Protein AF-A0A6P7GG81-F1 (afdb_monomer_lite)

Structure (mmCIF, N/CA/C/O backbone):
data_AF-A0A6P7GG81-F1
#
_entry.id   AF-A0A6P7GG81-F1
#
loop_
_atom_site.group_PDB
_atom_site.id
_atom_site.type_symbol
_atom_site.label_atom_id
_atom_site.label_alt_id
_atom_site.label_comp_id
_atom_site.label_asym_id
_atom_site.label_entity_id
_atom_site.label_seq_id
_atom_site.pdbx_PDB_ins_code
_atom_site.Cartn_x
_atom_site.Cartn_y
_atom_site.Cartn_z
_atom_site.occupancy
_atom_site.B_iso_or_equiv
_atom_site.auth_seq_id
_atom_site.auth_comp_id
_atom_site.auth_asym_id
_atom_site.auth_atom_id
_atom_site.pdbx_PDB_model_num
ATOM 1 N N . MET A 1 1 ? 1.732 10.596 31.102 1.00 59.16 1 MET A N 1
ATOM 2 C CA . MET A 1 1 ? 1.914 10.154 29.697 1.00 59.16 1 MET A CA 1
ATOM 3 C C . MET A 1 1 ? 1.870 8.631 29.516 1.00 59.16 1 MET A C 1
ATOM 5 O O . MET A 1 1 ? 1.080 8.164 28.706 1.00 59.16 1 MET A O 1
ATOM 9 N N . ILE A 1 2 ? 2.612 7.838 30.301 1.00 70.25 2 ILE A N 1
ATOM 10 C CA . ILE A 1 2 ? 2.701 6.364 30.144 1.00 70.25 2 ILE A CA 1
ATOM 11 C C . ILE A 1 2 ? 1.349 5.630 30.295 1.00 70.25 2 ILE A C 1
ATOM 13 O O . ILE A 1 2 ? 1.070 4.693 29.551 1.00 70.25 2 ILE A O 1
ATOM 17 N N . LYS A 1 3 ? 0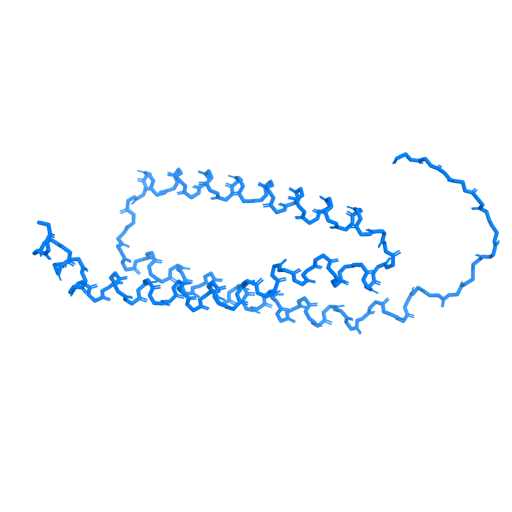.461 6.073 31.200 1.00 71.38 3 LYS A N 1
ATOM 18 C CA . LYS A 1 3 ? -0.885 5.476 31.364 1.00 71.38 3 LYS A CA 1
ATOM 19 C C . LYS A 1 3 ? -1.770 5.646 30.122 1.00 71.38 3 LYS A C 1
ATOM 21 O O . LYS A 1 3 ? -2.505 4.728 29.768 1.00 71.38 3 LYS A O 1
ATOM 26 N N . THR A 1 4 ? -1.671 6.788 29.442 1.00 76.69 4 THR A N 1
ATOM 27 C CA . THR A 1 4 ? -2.399 7.062 28.195 1.00 76.69 4 THR A CA 1
ATOM 28 C C . THR A 1 4 ? -1.869 6.186 27.065 1.00 76.69 4 THR A C 1
ATOM 30 O O . THR A 1 4 ? -2.655 5.550 26.372 1.00 76.69 4 THR A O 1
ATOM 33 N N . PHE A 1 5 ? -0.544 6.054 26.954 1.00 75.50 5 PHE A N 1
ATOM 34 C CA . PHE A 1 5 ? 0.094 5.180 25.967 1.00 75.50 5 PHE A CA 1
ATOM 35 C C . PHE A 1 5 ? -0.293 3.708 26.169 1.00 75.50 5 PHE A C 1
ATOM 37 O O . PHE A 1 5 ? -0.697 3.029 25.229 1.00 75.50 5 PHE A O 1
ATOM 44 N N . LYS A 1 6 ? -0.297 3.235 27.423 1.00 71.56 6 LYS A N 1
ATOM 45 C CA . LYS A 1 6 ? -0.753 1.882 27.778 1.00 71.56 6 LYS A CA 1
ATOM 46 C C . LYS A 1 6 ? -2.224 1.648 27.410 1.00 71.56 6 LYS A C 1
ATOM 48 O O . LYS A 1 6 ? -2.572 0.566 26.950 1.00 71.56 6 LYS A O 1
ATOM 53 N N . ARG A 1 7 ? -3.083 2.663 27.562 1.00 73.50 7 ARG A N 1
ATOM 54 C CA . ARG A 1 7 ? -4.508 2.592 27.191 1.00 73.50 7 ARG A CA 1
ATOM 55 C C . ARG A 1 7 ? -4.719 2.544 25.673 1.00 73.50 7 ARG A C 1
ATOM 57 O O . ARG A 1 7 ? -5.608 1.836 25.215 1.00 73.50 7 ARG A O 1
ATOM 64 N N . VAL A 1 8 ? -3.887 3.253 24.909 1.00 76.62 8 VAL A N 1
ATOM 65 C CA . VAL A 1 8 ? -3.877 3.226 23.437 1.00 76.62 8 VAL A CA 1
ATOM 66 C C . VAL A 1 8 ? -3.370 1.876 22.919 1.00 76.62 8 VAL A C 1
ATOM 68 O O . VAL A 1 8 ? -4.016 1.282 22.060 1.00 76.62 8 VAL A O 1
ATOM 71 N N . MET A 1 9 ? -2.289 1.339 23.496 1.00 68.38 9 MET A N 1
ATOM 72 C CA . MET A 1 9 ? -1.759 0.019 23.123 1.00 68.38 9 MET A CA 1
ATOM 73 C C . MET A 1 9 ? -2.691 -1.142 23.500 1.00 68.38 9 MET A C 1
ATOM 75 O O . MET A 1 9 ? -2.741 -2.136 22.787 1.00 68.38 9 MET A O 1
ATOM 79 N N . HIS A 1 10 ? -3.479 -1.026 24.575 1.00 72.25 10 HIS A N 1
ATOM 80 C CA . HIS A 1 10 ? -4.451 -2.063 24.951 1.00 72.25 10 HIS A CA 1
ATOM 81 C C . HIS A 1 10 ? -5.683 -2.107 24.023 1.00 72.25 10 HIS A C 1
ATOM 83 O O . HIS A 1 10 ? -6.502 -3.027 24.097 1.00 72.25 10 HIS A O 1
ATOM 89 N N . ASN A 1 11 ? -5.841 -1.128 23.125 1.00 80.81 11 ASN A N 1
ATOM 90 C CA . ASN A 1 11 ? -6.892 -1.167 22.121 1.00 80.81 11 ASN A CA 1
ATOM 91 C C . ASN A 1 11 ? -6.513 -2.154 21.006 1.00 80.81 11 ASN A C 1
ATOM 93 O O . ASN A 1 11 ? -5.833 -1.796 20.043 1.00 80.81 11 ASN A O 1
ATOM 97 N N . ARG A 1 12 ? -6.994 -3.399 21.126 1.00 71.06 12 ARG A N 1
ATOM 98 C CA . ARG A 1 12 ? -6.712 -4.481 20.167 1.00 71.06 12 ARG A CA 1
ATOM 99 C C . ARG A 1 12 ? -6.978 -4.091 18.710 1.00 71.06 12 ARG A C 1
ATOM 101 O O . ARG A 1 12 ? -6.209 -4.479 17.843 1.00 71.06 12 ARG A O 1
ATOM 108 N N . THR A 1 13 ? -8.006 -3.288 18.433 1.00 76.19 13 THR A N 1
ATOM 109 C CA . THR A 1 13 ? -8.327 -2.851 17.060 1.00 76.19 13 THR A CA 1
ATOM 110 C C . THR A 1 13 ? -7.238 -1.951 16.480 1.00 76.19 13 THR A C 1
ATOM 112 O O . THR A 1 13 ? -6.847 -2.109 15.327 1.00 76.19 13 THR A O 1
ATOM 115 N N . LEU A 1 14 ? -6.722 -1.020 17.288 1.00 76.06 14 LEU A N 1
ATOM 116 C CA . LEU A 1 14 ? -5.671 -0.101 16.863 1.00 76.06 14 LEU A CA 1
ATOM 117 C C . LEU A 1 14 ? -4.352 -0.848 16.649 1.00 76.06 14 LEU A C 1
ATOM 119 O O . LEU A 1 14 ? -3.672 -0.627 15.651 1.00 76.06 14 LEU A O 1
ATOM 123 N N . MET A 1 15 ? -4.019 -1.753 17.570 1.00 81.62 15 MET A N 1
ATOM 124 C CA . MET A 1 15 ? -2.768 -2.503 17.532 1.00 81.62 15 MET A CA 1
ATOM 125 C C . MET A 1 15 ? -2.721 -3.467 16.337 1.00 81.62 15 MET A C 1
ATOM 127 O O . MET A 1 15 ? -1.723 -3.495 15.624 1.00 81.62 15 MET A O 1
ATOM 131 N N . MET A 1 16 ? -3.822 -4.174 16.052 1.00 79.31 16 MET A N 1
ATOM 132 C CA . MET A 1 16 ? -3.930 -5.051 14.877 1.00 79.31 16 MET A CA 1
ATOM 133 C C . MET A 1 16 ? -3.875 -4.266 13.562 1.00 79.31 16 MET A C 1
ATOM 135 O O . MET A 1 16 ? -3.213 -4.695 12.622 1.00 79.31 16 MET A O 1
ATOM 139 N N . ASN A 1 17 ? -4.510 -3.092 13.500 1.00 81.50 17 ASN A N 1
ATOM 140 C CA . ASN A 1 17 ? -4.430 -2.231 12.319 1.00 81.50 17 ASN A CA 1
ATOM 141 C C . ASN A 1 17 ? -3.009 -1.687 12.095 1.00 81.50 17 ASN A C 1
ATOM 143 O O . ASN A 1 17 ? -2.550 -1.621 10.961 1.00 81.50 17 ASN A O 1
ATOM 147 N N . ASN A 1 18 ? -2.303 -1.311 13.165 1.00 82.12 18 ASN A N 1
ATOM 148 C CA . ASN A 1 18 ? -0.926 -0.831 13.063 1.00 82.12 18 ASN A CA 1
ATOM 149 C C . ASN A 1 18 ? 0.024 -1.953 12.619 1.00 82.12 18 ASN A C 1
ATOM 151 O O . ASN A 1 18 ? 0.825 -1.750 11.716 1.00 82.12 18 ASN A O 1
ATOM 155 N N . PHE A 1 19 ? -0.140 -3.156 13.173 1.00 82.94 19 PHE A N 1
ATOM 156 C CA . PHE A 1 19 ? 0.615 -4.333 12.750 1.00 82.94 19 PHE A CA 1
ATOM 157 C C . PHE A 1 19 ? 0.373 -4.647 11.267 1.00 82.94 19 PHE A C 1
ATOM 159 O O . PHE A 1 19 ? 1.328 -4.770 10.509 1.00 82.94 19 PHE A O 1
ATOM 166 N N . ALA A 1 20 ? -0.885 -4.664 10.813 1.00 81.56 20 ALA A N 1
ATOM 167 C CA . ALA A 1 20 ? -1.212 -4.851 9.398 1.00 81.56 20 ALA A CA 1
ATOM 168 C C . ALA A 1 20 ? -0.573 -3.778 8.496 1.00 81.56 20 ALA A C 1
ATOM 170 O O . ALA A 1 20 ? -0.024 -4.108 7.447 1.00 81.56 20 ALA A O 1
ATOM 171 N N . ALA A 1 21 ? -0.583 -2.510 8.921 1.00 81.38 21 ALA A N 1
ATOM 172 C CA . ALA A 1 21 ? 0.064 -1.427 8.184 1.00 81.38 21 ALA A CA 1
ATOM 173 C C . ALA A 1 21 ? 1.586 -1.623 8.083 1.00 81.38 21 ALA A C 1
ATOM 175 O O . ALA A 1 21 ? 2.153 -1.429 7.013 1.00 81.38 21 ALA A O 1
ATOM 176 N N . VAL A 1 22 ? 2.248 -2.056 9.160 1.00 86.00 22 VAL A N 1
ATOM 177 C CA . VAL A 1 22 ? 3.694 -2.338 9.152 1.00 86.00 22 VAL A CA 1
ATOM 178 C C . VAL A 1 22 ? 4.032 -3.466 8.174 1.00 86.00 22 VAL A C 1
ATOM 180 O O . VAL A 1 22 ? 4.953 -3.317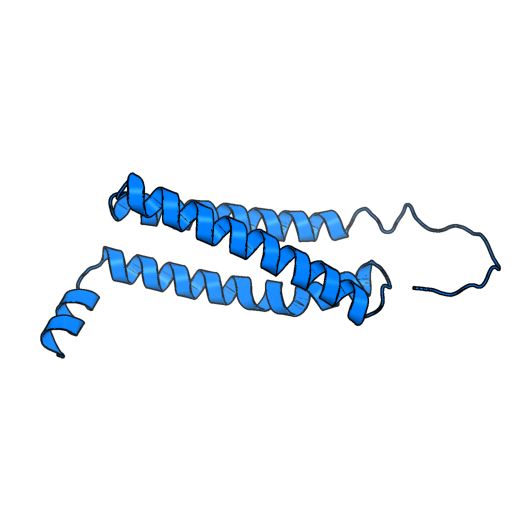 7.373 1.00 86.00 22 VAL A O 1
ATOM 183 N N . PHE A 1 23 ? 3.263 -4.559 8.179 1.00 83.62 23 PHE A N 1
ATOM 184 C CA . PHE A 1 23 ? 3.441 -5.652 7.214 1.00 83.62 23 PHE A CA 1
ATOM 185 C C . PHE A 1 23 ? 3.211 -5.196 5.771 1.00 83.62 23 PHE A C 1
ATOM 187 O O . PHE A 1 23 ? 3.963 -5.579 4.877 1.00 83.62 23 PHE A O 1
ATOM 194 N N . TYR A 1 24 ? 2.215 -4.338 5.545 1.00 82.38 24 TYR A N 1
ATOM 195 C CA . TYR A 1 24 ? 1.965 -3.755 4.232 1.00 82.38 24 TYR A CA 1
ATOM 196 C C . TYR A 1 24 ? 3.145 -2.896 3.753 1.00 82.38 24 TYR A C 1
ATOM 198 O O . TYR A 1 24 ? 3.600 -3.056 2.623 1.00 82.38 24 TYR A O 1
ATOM 206 N N . PHE A 1 25 ? 3.694 -2.034 4.614 1.00 83.50 25 PHE A N 1
ATOM 207 C CA . PHE A 1 25 ? 4.863 -1.216 4.279 1.00 83.50 25 PHE A CA 1
ATOM 208 C C . PHE A 1 25 ? 6.104 -2.058 3.979 1.00 83.50 25 PHE A C 1
ATOM 210 O O . PHE A 1 25 ? 6.816 -1.754 3.023 1.00 83.50 25 PHE A O 1
ATOM 217 N N . LEU A 1 26 ? 6.337 -3.126 4.748 1.00 85.38 26 LEU A N 1
ATOM 218 C CA . LEU A 1 26 ? 7.434 -4.067 4.506 1.00 85.38 26 LEU A CA 1
ATOM 219 C C . LEU A 1 26 ? 7.337 -4.727 3.124 1.00 85.38 26 LEU A C 1
ATOM 221 O O . LEU A 1 26 ? 8.354 -4.867 2.452 1.00 85.38 26 LEU A O 1
ATOM 225 N N . GLY A 1 27 ? 6.131 -5.096 2.680 1.00 81.12 27 GLY A N 1
ATOM 226 C CA . GLY A 1 27 ? 5.914 -5.668 1.347 1.00 81.12 27 GLY A CA 1
ATOM 227 C C . GLY A 1 27 ? 5.956 -4.636 0.215 1.00 81.12 27 GLY A C 1
ATOM 228 O O . GLY A 1 27 ? 6.444 -4.927 -0.874 1.00 81.12 27 GLY A O 1
ATOM 229 N N . TYR A 1 28 ? 5.475 -3.418 0.464 1.00 82.12 28 TYR A N 1
ATOM 230 C CA . TYR A 1 28 ? 5.362 -2.374 -0.556 1.00 82.12 28 TYR A CA 1
ATOM 231 C C . TYR A 1 28 ? 6.673 -1.611 -0.807 1.00 82.12 28 TYR A C 1
ATOM 233 O O . TYR A 1 28 ? 6.949 -1.234 -1.944 1.00 82.12 28 TYR A O 1
ATOM 241 N N . MET A 1 29 ? 7.510 -1.407 0.219 1.00 84.19 29 MET A N 1
ATOM 242 C CA . MET A 1 29 ? 8.811 -0.728 0.092 1.00 84.19 29 MET A CA 1
ATOM 243 C C . MET A 1 29 ? 9.695 -1.269 -1.041 1.00 84.19 29 MET A C 1
ATOM 245 O O . MET A 1 29 ? 10.117 -0.469 -1.878 1.00 84.19 29 MET A O 1
ATOM 249 N N . PRO A 1 30 ? 9.996 -2.583 -1.103 1.00 80.50 30 PRO A N 1
ATOM 250 C CA . PRO A 1 30 ? 10.866 -3.112 -2.146 1.00 80.50 30 PRO A CA 1
ATOM 251 C C . PRO A 1 30 ? 10.250 -2.920 -3.533 1.00 80.50 30 PRO A C 1
ATOM 253 O O . PRO A 1 30 ? 10.958 -2.511 -4.448 1.00 80.50 30 PRO A O 1
ATOM 256 N N . TYR A 1 31 ? 8.935 -3.111 -3.689 1.00 79.94 31 TYR A N 1
ATOM 257 C CA . TYR A 1 31 ? 8.255 -2.833 -4.956 1.00 79.94 31 TYR A CA 1
ATOM 258 C C . TYR A 1 31 ? 8.475 -1.383 -5.404 1.00 79.94 31 TYR A C 1
ATOM 260 O O . TYR A 1 31 ? 8.879 -1.141 -6.536 1.00 79.94 31 TYR A O 1
ATOM 268 N N . TRP A 1 32 ? 8.286 -0.420 -4.500 1.00 78.94 32 TRP A N 1
ATOM 269 C CA . TRP A 1 32 ? 8.414 1.001 -4.819 1.00 78.94 32 TRP A CA 1
ATOM 270 C C . TRP A 1 32 ? 9.848 1.410 -5.191 1.00 78.94 32 TRP A C 1
ATOM 272 O O . TRP A 1 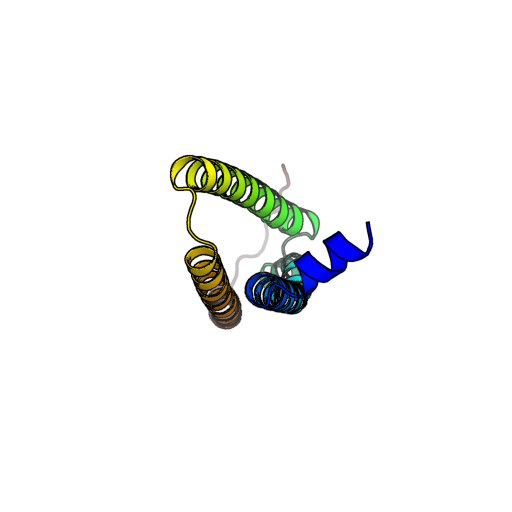32 ? 10.050 2.200 -6.109 1.00 78.94 32 TRP A O 1
ATOM 282 N N . ILE A 1 33 ? 10.848 0.832 -4.518 1.00 82.25 33 ILE A N 1
ATOM 283 C CA . ILE A 1 33 ? 12.276 1.082 -4.774 1.00 82.25 33 ILE A CA 1
ATOM 284 C C . ILE A 1 33 ? 12.738 0.472 -6.102 1.00 82.25 33 ILE A C 1
ATOM 286 O O . ILE A 1 33 ? 13.498 1.100 -6.839 1.00 82.25 33 ILE A O 1
ATOM 290 N N . PHE A 1 34 ? 12.289 -0.742 -6.423 1.00 79.94 34 PHE A N 1
ATOM 291 C CA . PHE A 1 34 ? 12.723 -1.447 -7.630 1.00 79.94 34 PHE A CA 1
ATOM 292 C C . PHE A 1 34 ? 11.896 -1.106 -8.877 1.00 79.94 34 PHE A C 1
ATOM 294 O O . PHE A 1 34 ? 12.340 -1.401 -9.985 1.00 79.94 34 PHE A O 1
ATOM 301 N N . LEU A 1 35 ? 10.748 -0.438 -8.735 1.00 76.56 35 LEU A N 1
ATOM 302 C CA . LEU A 1 35 ? 9.881 -0.038 -9.848 1.00 76.56 35 LEU A CA 1
ATOM 303 C C . LEU A 1 35 ? 10.594 0.763 -10.963 1.00 76.56 35 LEU A C 1
ATOM 305 O O . LEU A 1 35 ? 10.517 0.340 -12.117 1.00 76.56 35 LEU A O 1
ATOM 309 N N . PRO A 1 36 ? 11.327 1.863 -10.690 1.00 72.56 36 PRO A N 1
ATOM 310 C CA . PRO A 1 36 ? 12.019 2.605 -11.751 1.00 72.56 36 PRO A CA 1
ATOM 311 C C . PRO A 1 36 ? 13.129 1.777 -12.414 1.00 72.56 36 PRO A C 1
ATOM 313 O O . PRO A 1 36 ? 13.320 1.857 -13.626 1.00 72.56 36 PRO A O 1
ATOM 316 N N . LYS A 1 37 ? 13.814 0.922 -11.641 1.00 71.06 37 LYS A N 1
ATOM 317 C CA . LYS A 1 37 ? 14.855 0.012 -12.144 1.00 71.06 37 LYS A CA 1
ATOM 318 C C . LYS A 1 37 ? 14.277 -1.059 -13.074 1.00 71.06 37 LYS A C 1
ATOM 320 O O . LYS A 1 37 ? 14.907 -1.431 -14.063 1.00 71.06 37 LYS A O 1
ATOM 325 N N . TYR A 1 38 ? 13.075 -1.537 -12.765 1.00 71.19 38 TYR A N 1
ATOM 326 C CA . TYR A 1 38 ? 12.334 -2.473 -13.602 1.00 71.19 38 TYR A CA 1
ATOM 327 C C . TYR A 1 38 ? 11.936 -1.828 -14.935 1.00 71.19 38 TYR A C 1
ATOM 329 O O . TYR A 1 38 ? 12.182 -2.394 -15.993 1.00 71.19 38 TYR A O 1
ATOM 337 N N . ILE A 1 39 ? 11.404 -0.604 -14.909 1.00 70.50 39 ILE A N 1
ATOM 338 C CA . ILE A 1 39 ? 11.021 0.124 -16.130 1.00 70.50 39 ILE A CA 1
ATOM 339 C C . ILE A 1 39 ? 12.248 0.411 -17.013 1.00 70.50 39 ILE A C 1
ATOM 341 O O . ILE A 1 39 ? 12.191 0.205 -18.223 1.00 70.50 39 ILE A O 1
ATOM 345 N N . GLU A 1 40 ? 13.380 0.794 -16.417 1.00 67.69 40 GLU A N 1
ATOM 346 C CA . GLU A 1 40 ? 14.656 0.999 -17.122 1.00 67.69 40 GLU A CA 1
ATOM 347 C C . GLU A 1 40 ? 15.126 -0.271 -17.856 1.00 67.69 40 GLU A C 1
ATOM 349 O O . GLU A 1 40 ? 15.511 -0.214 -19.025 1.00 67.69 40 GLU A O 1
ATOM 354 N N . THR A 1 41 ? 15.051 -1.435 -17.200 1.00 69.69 41 THR A N 1
ATOM 355 C CA . THR A 1 41 ? 15.493 -2.713 -17.790 1.00 69.69 41 THR A CA 1
ATOM 356 C C . THR A 1 41 ? 14.529 -3.264 -18.838 1.00 69.69 41 THR A C 1
ATOM 358 O O . THR A 1 41 ? 14.989 -3.873 -19.802 1.00 69.69 41 THR A O 1
ATOM 361 N N . GLN A 1 42 ? 13.220 -3.044 -18.688 1.00 62.69 42 GLN A N 1
ATOM 362 C CA . GLN A 1 42 ? 12.206 -3.542 -19.625 1.00 62.69 42 GLN A CA 1
ATOM 363 C C . GLN A 1 42 ? 12.026 -2.640 -20.856 1.00 62.69 42 GLN A C 1
ATOM 365 O O . GLN A 1 42 ? 11.923 -3.143 -21.970 1.00 62.69 42 GLN A O 1
ATOM 370 N N . TYR A 1 43 ? 12.030 -1.313 -20.691 1.00 65.06 43 TYR A N 1
ATOM 371 C CA . TYR A 1 43 ? 11.739 -0.370 -21.781 1.00 65.06 43 TYR A CA 1
ATOM 372 C C . TYR A 1 43 ? 12.989 0.240 -22.434 1.00 65.06 43 TYR A C 1
ATOM 374 O O . TYR A 1 43 ? 12.853 1.045 -23.354 1.00 65.06 43 TYR A O 1
ATOM 382 N N . ARG A 1 44 ? 14.203 -0.112 -21.966 1.00 61.72 44 ARG A N 1
ATOM 383 C CA . ARG A 1 44 ? 15.490 0.480 -22.404 1.00 61.72 44 ARG A CA 1
ATOM 384 C C . ARG A 1 44 ? 15.472 2.017 -22.446 1.00 61.72 44 ARG A C 1
ATOM 386 O O . ARG A 1 44 ? 16.155 2.645 -23.250 1.00 61.72 44 ARG A O 1
ATOM 393 N N . GLN A 1 45 ? 14.668 2.614 -21.575 1.00 60.62 45 GLN A N 1
ATOM 394 C CA . GLN A 1 45 ? 14.529 4.053 -21.404 1.00 60.62 45 GLN A CA 1
ATOM 395 C C . GLN A 1 45 ? 15.595 4.560 -20.428 1.00 60.62 45 GLN A C 1
ATOM 397 O O . GLN A 1 45 ? 16.014 3.833 -19.528 1.00 60.62 45 GLN A O 1
ATOM 402 N N . SER A 1 46 ? 16.027 5.815 -20.586 1.00 67.31 46 SER A N 1
ATOM 403 C CA . SER A 1 46 ? 16.990 6.433 -19.665 1.00 67.31 46 SER A CA 1
ATOM 404 C C . SER A 1 46 ? 16.468 6.417 -18.221 1.00 67.31 46 SER A C 1
ATOM 406 O O . SER A 1 46 ? 15.267 6.592 -17.974 1.00 67.31 46 SER A O 1
ATOM 408 N N . ALA A 1 47 ? 17.387 6.267 -17.262 1.00 65.50 47 ALA A N 1
ATOM 409 C CA . ALA A 1 47 ? 17.118 6.310 -15.823 1.00 65.50 47 ALA A CA 1
ATOM 410 C C . ALA A 1 47 ? 16.293 7.546 -15.418 1.00 65.50 47 ALA A C 1
ATOM 412 O O . ALA A 1 47 ? 15.420 7.475 -14.548 1.00 65.50 47 ALA A O 1
ATOM 413 N N . SER A 1 48 ? 16.543 8.680 -16.083 1.00 70.50 48 SER A N 1
ATOM 414 C CA . SER A 1 48 ? 15.856 9.948 -15.841 1.00 70.50 48 SER A CA 1
ATOM 415 C C . SER A 1 48 ? 14.389 9.909 -16.274 1.00 70.50 48 SER A C 1
ATOM 417 O O . SER A 1 48 ? 13.516 10.226 -15.471 1.00 70.50 48 SER A O 1
ATOM 419 N N . ALA A 1 49 ? 14.096 9.462 -17.497 1.00 72.44 49 ALA A N 1
ATOM 420 C CA . ALA A 1 49 ? 12.733 9.415 -18.033 1.00 72.44 49 ALA A CA 1
ATOM 421 C C . ALA A 1 49 ? 11.832 8.450 -17.241 1.00 72.44 49 ALA A C 1
ATOM 423 O O . ALA A 1 49 ? 10.712 8.803 -16.865 1.00 72.44 49 ALA A O 1
ATOM 424 N N . SER A 1 50 ? 12.353 7.270 -16.891 1.00 75.94 50 SER A N 1
ATOM 425 C CA . SER A 1 50 ? 11.629 6.265 -16.094 1.00 75.94 50 SER A CA 1
ATOM 426 C C . SER A 1 50 ? 11.299 6.768 -14.682 1.00 75.94 50 SER A C 1
ATOM 428 O O . SER A 1 50 ? 10.203 6.539 -14.158 1.00 75.94 50 SER A O 1
ATOM 430 N N . SER A 1 51 ? 12.231 7.507 -14.073 1.00 77.69 51 SER A N 1
ATOM 431 C CA . SER A 1 51 ? 12.044 8.106 -12.747 1.00 77.69 51 SER A CA 1
ATOM 432 C C . SER A 1 51 ? 11.073 9.288 -12.779 1.00 77.69 51 SER A C 1
ATOM 434 O O . SER A 1 51 ? 10.260 9.429 -11.868 1.00 77.69 51 SER A O 1
ATOM 436 N N . LEU A 1 52 ? 11.100 10.105 -13.838 1.00 79.94 52 LEU A N 1
ATOM 437 C CA . LEU A 1 52 ? 10.170 11.223 -14.023 1.00 79.94 52 LEU A CA 1
ATOM 438 C C . LEU A 1 52 ? 8.730 10.738 -14.217 1.00 79.94 52 LEU A C 1
ATOM 440 O O . LEU A 1 52 ? 7.821 11.282 -13.588 1.00 79.94 52 LEU A O 1
ATOM 444 N N . ILE A 1 53 ? 8.508 9.692 -15.020 1.00 79.25 53 ILE A N 1
ATOM 445 C CA . ILE A 1 53 ? 7.167 9.126 -15.242 1.00 79.25 53 ILE A CA 1
ATOM 446 C C . ILE A 1 53 ? 6.603 8.530 -13.945 1.00 79.25 53 ILE A C 1
ATOM 448 O O . ILE A 1 53 ? 5.478 8.829 -13.548 1.00 79.25 53 ILE A O 1
ATOM 452 N N . THR A 1 54 ? 7.414 7.740 -13.235 1.00 80.94 54 THR A N 1
ATOM 453 C CA . THR A 1 54 ? 6.991 7.059 -12.005 1.00 80.94 54 THR A CA 1
ATOM 454 C C . THR A 1 54 ? 6.794 8.061 -10.869 1.00 80.94 54 THR A C 1
ATOM 456 O O . THR A 1 54 ? 5.837 7.959 -10.103 1.00 80.94 54 THR A O 1
ATOM 459 N N . GLY A 1 55 ? 7.669 9.066 -10.783 1.00 84.12 55 GLY A N 1
ATOM 460 C CA . GLY A 1 55 ? 7.594 10.132 -9.791 1.00 84.12 55 GLY A CA 1
ATOM 461 C C . GLY A 1 55 ? 6.393 11.050 -10.004 1.00 84.12 55 GLY A C 1
ATOM 462 O O . GLY A 1 55 ? 5.638 11.288 -9.064 1.00 84.12 55 GLY A O 1
ATOM 463 N N . SER A 1 56 ? 6.167 11.529 -11.230 1.00 87.19 56 SER A N 1
ATOM 464 C CA . SER A 1 56 ? 5.034 12.413 -11.542 1.00 87.19 56 SER A CA 1
ATOM 465 C C . SER A 1 56 ? 3.690 11.714 -11.339 1.00 87.19 56 SER A C 1
ATOM 467 O O . SER A 1 56 ? 2.834 12.245 -10.631 1.00 87.19 56 SER A O 1
ATOM 469 N N . MET A 1 57 ? 3.525 10.493 -11.859 1.00 84.75 57 MET A N 1
ATOM 470 C CA . MET A 1 57 ? 2.312 9.707 -11.625 1.00 84.75 57 MET A CA 1
ATOM 471 C C . MET A 1 57 ? 2.142 9.389 -10.139 1.00 84.75 57 MET A C 1
ATOM 473 O O . MET A 1 57 ? 1.074 9.626 -9.578 1.00 84.75 57 MET A O 1
ATOM 477 N N . GLY A 1 58 ? 3.203 8.947 -9.460 1.00 85.81 58 GLY A N 1
ATOM 478 C CA . GLY A 1 58 ? 3.165 8.675 -8.024 1.00 85.81 58 GLY A CA 1
ATOM 479 C C . GLY A 1 58 ? 2.686 9.879 -7.210 1.00 85.81 58 GLY A C 1
ATOM 480 O O . GLY A 1 58 ? 1.825 9.729 -6.342 1.00 85.81 58 GLY A O 1
ATOM 481 N N . LEU A 1 59 ? 3.181 11.078 -7.521 1.00 89.19 59 LEU A N 1
ATOM 482 C CA . LEU A 1 59 ? 2.806 12.312 -6.832 1.00 89.19 59 LEU A CA 1
ATOM 483 C C . LEU A 1 59 ? 1.365 12.736 -7.124 1.00 89.19 59 LEU A C 1
ATOM 485 O O . LEU A 1 59 ? 0.619 13.006 -6.182 1.00 89.19 59 LEU A O 1
ATOM 489 N N . VAL A 1 60 ? 0.953 12.771 -8.395 1.00 92.94 60 VAL A N 1
ATOM 490 C CA . VAL A 1 60 ? -0.398 13.211 -8.783 1.00 92.94 60 VAL A CA 1
ATOM 491 C C . VAL A 1 60 ? -1.456 12.274 -8.205 1.00 92.94 60 VAL A C 1
ATOM 493 O O . VAL A 1 60 ? -2.395 12.730 -7.550 1.00 92.94 60 VAL A O 1
ATOM 496 N N . PHE A 1 61 ? -1.282 10.960 -8.370 1.00 87.56 61 PHE A N 1
ATOM 497 C CA . PHE A 1 61 ? -2.226 9.978 -7.838 1.00 87.56 61 PHE A CA 1
ATOM 498 C C . PHE A 1 61 ? -2.274 9.997 -6.305 1.00 87.56 61 PHE A C 1
ATOM 500 O O . PHE A 1 61 ? -3.361 9.918 -5.729 1.00 87.56 61 PHE A O 1
ATOM 507 N N . SER A 1 62 ? -1.130 10.167 -5.631 1.00 89.06 62 SER A N 1
ATOM 508 C CA . SER A 1 62 ? -1.098 10.283 -4.167 1.00 89.06 62 SER A CA 1
ATOM 509 C C . SER A 1 62 ? -1.799 11.549 -3.678 1.00 89.06 62 SER A C 1
ATOM 511 O O . SER A 1 62 ? -2.580 11.484 -2.731 1.00 89.06 62 SER A O 1
ATOM 513 N N . ALA A 1 63 ? -1.574 12.692 -4.334 1.00 92.94 63 ALA A N 1
ATOM 514 C CA . ALA A 1 63 ? -2.219 13.952 -3.978 1.00 92.94 63 ALA A CA 1
ATOM 515 C C . ALA A 1 63 ? -3.745 13.845 -4.096 1.00 92.94 63 ALA A C 1
ATOM 517 O O . ALA A 1 63 ? -4.470 14.168 -3.154 1.00 92.94 63 ALA A O 1
ATOM 518 N N . VAL A 1 64 ? -4.234 13.306 -5.215 1.00 94.44 64 VAL A N 1
ATOM 519 C CA . VAL A 1 64 ? -5.667 13.076 -5.439 1.00 94.44 64 VAL A CA 1
ATOM 520 C C . VAL A 1 64 ? -6.231 12.095 -4.406 1.00 94.44 64 VAL A C 1
ATOM 522 O O . VAL A 1 64 ? -7.263 12.373 -3.795 1.00 94.44 64 VAL A O 1
ATOM 525 N N . GLY A 1 65 ? -5.541 10.984 -4.138 1.00 88.19 65 GLY A N 1
ATOM 526 C CA . GLY A 1 65 ? -5.984 9.981 -3.165 1.00 88.19 65 GLY A CA 1
ATOM 527 C C . GLY A 1 65 ? -6.073 10.516 -1.731 1.00 88.19 65 GLY A C 1
ATOM 528 O O . GLY A 1 65 ? -7.038 10.230 -1.014 1.00 88.19 65 GLY A O 1
ATOM 529 N N . ILE A 1 66 ? -5.109 11.337 -1.307 1.00 90.44 66 ILE A N 1
ATOM 530 C CA . ILE A 1 66 ? -5.112 11.954 0.027 1.00 90.44 66 ILE A CA 1
ATOM 531 C C . ILE A 1 66 ? -6.239 12.986 0.136 1.00 90.44 66 ILE A C 1
ATOM 533 O O . ILE A 1 66 ? -6.969 12.988 1.127 1.00 90.44 66 ILE A O 1
ATOM 537 N N . LEU A 1 67 ? -6.434 13.823 -0.886 1.00 93.62 67 LEU A N 1
ATOM 538 C CA . LEU A 1 67 ? -7.500 14.827 -0.888 1.00 93.62 67 LEU A CA 1
ATOM 539 C C . LEU A 1 67 ? -8.889 14.178 -0.855 1.00 93.62 67 LEU A C 1
ATOM 541 O O . LEU A 1 67 ? -9.716 14.541 -0.015 1.00 93.62 67 LEU A O 1
ATOM 545 N N . LEU A 1 68 ? -9.137 13.173 -1.704 1.00 91.12 68 LEU A N 1
ATOM 546 C CA . LEU A 1 68 ? -10.405 12.441 -1.692 1.00 91.12 68 LEU A CA 1
ATOM 547 C C . LEU A 1 68 ? -10.640 11.730 -0.358 1.00 91.12 68 LEU A C 1
ATOM 549 O O . LEU A 1 68 ? -11.728 11.844 0.210 1.00 91.12 68 LEU A O 1
ATOM 553 N N . SER A 1 69 ? -9.640 11.020 0.172 1.00 85.62 69 SER A N 1
ATOM 554 C CA . SER A 1 69 ? -9.798 10.314 1.448 1.00 85.62 69 SER A CA 1
ATOM 555 C C . SER A 1 69 ? -10.034 11.284 2.610 1.00 85.62 69 SER A C 1
ATOM 557 O O . SER A 1 69 ? -10.917 11.036 3.430 1.00 85.62 69 SER A O 1
ATOM 559 N N . GLY A 1 70 ? -9.353 12.432 2.646 1.00 86.88 70 GLY A N 1
ATOM 560 C CA . GLY A 1 70 ? -9.565 13.472 3.656 1.00 86.88 70 GLY A CA 1
ATOM 561 C C . GLY A 1 70 ? -10.987 14.043 3.649 1.00 86.88 70 GLY A C 1
ATOM 562 O O . GLY A 1 70 ? -11.604 14.192 4.712 1.00 86.88 70 GLY A O 1
ATOM 563 N N . ILE A 1 71 ? -11.545 14.298 2.461 1.00 89.56 71 ILE A N 1
ATOM 564 C CA . ILE A 1 71 ? -12.925 14.784 2.304 1.00 89.56 71 ILE A CA 1
ATOM 565 C C . ILE A 1 71 ? -13.931 13.709 2.739 1.00 89.56 71 ILE A C 1
ATOM 567 O O . ILE A 1 71 ? -14.856 13.990 3.508 1.00 89.56 71 ILE A O 1
ATOM 571 N N . VAL A 1 72 ? -13.739 12.463 2.296 1.00 86.50 72 VAL A N 1
ATOM 572 C CA . VAL A 1 72 ? -14.635 11.344 2.621 1.00 86.50 72 VAL A CA 1
ATOM 573 C C . VAL A 1 72 ? -14.632 11.043 4.121 1.00 86.50 72 VAL A C 1
ATOM 575 O O . VAL A 1 72 ? -15.706 10.934 4.715 1.00 86.50 72 VAL A O 1
ATOM 578 N N . ILE A 1 73 ? -13.460 10.971 4.766 1.00 84.06 73 ILE A N 1
ATOM 579 C CA . ILE A 1 73 ? -13.360 10.743 6.217 1.00 84.06 73 ILE A CA 1
ATOM 580 C C . ILE A 1 73 ? -14.041 11.876 6.996 1.00 84.06 73 ILE A C 1
ATOM 582 O O . ILE A 1 73 ? -14.758 11.600 7.963 1.00 84.06 73 ILE A O 1
ATOM 586 N N . SER A 1 74 ? -13.865 13.130 6.562 1.00 84.00 74 SER A N 1
ATOM 587 C CA . SER A 1 74 ? -14.450 14.293 7.239 1.00 84.00 74 SER A CA 1
ATOM 588 C C . SER A 1 74 ? -15.977 14.284 7.196 1.00 84.00 74 SER A C 1
ATOM 590 O O . SER A 1 74 ? -16.615 14.639 8.189 1.00 84.00 74 SER A O 1
ATOM 592 N N . LYS A 1 75 ? -16.577 13.837 6.083 1.00 82.62 75 LYS A N 1
ATOM 593 C CA . LYS A 1 75 ? -18.038 13.812 5.939 1.00 82.62 75 LYS A CA 1
ATOM 594 C C . LYS A 1 75 ? -18.693 12.557 6.523 1.00 82.62 75 LYS A C 1
ATOM 596 O O . LYS A 1 75 ? -19.747 12.663 7.141 1.00 82.62 75 LYS A O 1
ATOM 601 N N . TYR A 1 76 ? -18.097 11.377 6.335 1.00 77.75 76 TYR A N 1
ATOM 602 C CA . TYR A 1 76 ? -18.736 10.103 6.694 1.00 77.75 76 TYR A CA 1
ATOM 603 C C . TYR A 1 76 ? -18.422 9.599 8.108 1.00 77.75 76 TYR A C 1
ATOM 605 O O . TYR A 1 76 ? -19.120 8.701 8.575 1.00 77.75 76 TYR A O 1
ATOM 613 N N . LYS A 1 77 ? -17.388 10.132 8.786 1.00 77.50 77 LYS A N 1
ATOM 614 C CA . LYS A 1 77 ? -16.906 9.669 10.110 1.00 77.50 77 LYS A CA 1
ATOM 615 C C . LYS A 1 77 ? -17.036 8.142 10.305 1.00 77.50 77 LYS A C 1
ATOM 617 O O . LYS A 1 77 ? -17.686 7.684 11.250 1.00 77.50 77 LYS A O 1
ATOM 622 N N . PRO A 1 78 ? -16.470 7.336 9.392 1.00 70.88 78 PRO A N 1
ATOM 623 C CA . PRO A 1 78 ? -16.639 5.888 9.403 1.00 70.88 78 PRO A CA 1
ATOM 624 C C . PRO A 1 78 ? -16.170 5.251 10.721 1.00 70.88 78 PRO A C 1
ATOM 626 O O . PRO A 1 78 ? -15.158 5.632 11.310 1.00 70.88 78 PRO A O 1
ATOM 629 N N . LYS A 1 79 ? -16.903 4.230 11.182 1.00 74.12 79 LYS A N 1
ATOM 630 C CA . LYS A 1 79 ? -16.529 3.427 12.358 1.00 74.12 79 LYS A CA 1
ATOM 631 C C . LYS A 1 79 ? -15.180 2.731 12.135 1.00 74.12 79 LYS A C 1
ATOM 633 O O . LYS A 1 79 ? -14.920 2.203 11.055 1.00 74.12 79 LYS A O 1
ATOM 638 N N . ALA A 1 80 ? -14.384 2.608 13.202 1.00 70.69 80 ALA A N 1
ATOM 639 C CA . ALA A 1 80 ? -13.047 1.993 13.194 1.00 70.69 80 ALA A CA 1
ATOM 640 C C . ALA A 1 80 ? -12.986 0.595 12.542 1.00 70.69 80 ALA A C 1
ATOM 642 O O . ALA A 1 80 ? -11.993 0.241 11.914 1.00 70.69 80 ALA A O 1
ATOM 643 N N . ARG A 1 81 ? -14.063 -0.193 12.642 1.00 73.81 81 ARG A N 1
ATOM 644 C CA . ARG A 1 81 ? -14.149 -1.529 12.031 1.00 73.81 81 ARG A CA 1
ATOM 645 C C . ARG A 1 81 ? -14.263 -1.485 10.502 1.00 73.81 81 ARG A C 1
ATOM 647 O O . ARG A 1 81 ? -13.711 -2.349 9.833 1.00 73.81 81 ARG A O 1
ATOM 654 N N . SER A 1 82 ? -14.936 -0.467 9.963 1.00 72.00 82 SER A N 1
ATOM 655 C CA . SER A 1 82 ? -15.075 -0.268 8.515 1.00 72.00 82 SER A CA 1
ATOM 656 C C . SER A 1 82 ? -13.753 0.176 7.890 1.00 72.00 82 SER A C 1
ATOM 658 O O . SER A 1 82 ? -13.412 -0.271 6.802 1.00 72.00 82 SER A O 1
ATOM 660 N N . LEU A 1 83 ? -12.974 0.991 8.612 1.00 72.62 83 LEU A N 1
ATOM 661 C CA . LEU A 1 83 ? -11.616 1.370 8.207 1.00 72.62 83 LEU A CA 1
ATOM 662 C C . LEU A 1 83 ? -10.677 0.166 8.154 1.00 72.62 83 LEU A C 1
ATOM 664 O O . LEU A 1 83 ? -9.922 0.016 7.200 1.00 72.62 83 LEU A O 1
ATOM 668 N N . ALA A 1 84 ? -10.746 -0.706 9.162 1.00 75.38 84 ALA A N 1
ATOM 669 C CA . ALA A 1 84 ? -9.931 -1.915 9.191 1.00 75.38 84 ALA A CA 1
ATOM 670 C C . ALA A 1 84 ? -10.257 -2.851 8.013 1.00 75.38 84 ALA A C 1
ATOM 672 O O . ALA A 1 84 ? -9.345 -3.352 7.364 1.00 75.38 84 ALA A O 1
ATOM 673 N N . ALA A 1 85 ? -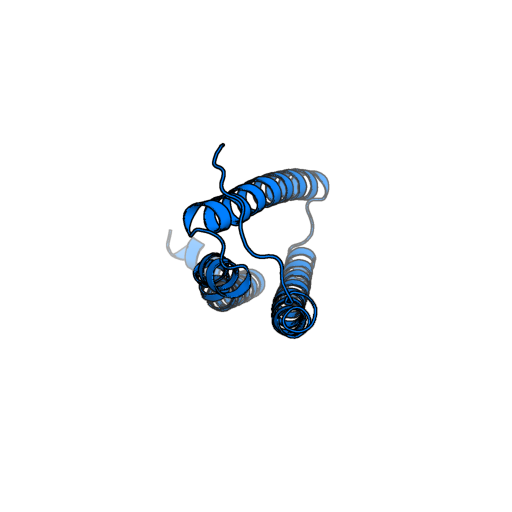11.543 -3.041 7.694 1.00 77.81 85 ALA A N 1
ATOM 674 C CA . ALA A 1 85 ? -11.956 -3.829 6.531 1.00 77.81 85 ALA A CA 1
ATOM 675 C C . ALA A 1 85 ? -11.475 -3.207 5.208 1.00 77.81 85 ALA A C 1
ATOM 677 O O . ALA A 1 85 ? -11.000 -3.921 4.327 1.00 77.81 85 ALA A O 1
ATOM 678 N N . TRP A 1 86 ? -11.532 -1.877 5.095 1.00 78.00 86 TRP A N 1
ATOM 679 C CA . TRP A 1 86 ? -11.028 -1.155 3.928 1.00 78.00 86 TRP A CA 1
ATOM 680 C C . TRP A 1 86 ? -9.516 -1.331 3.734 1.00 78.00 86 TRP A C 1
ATOM 682 O O . TRP A 1 86 ? -9.070 -1.559 2.614 1.00 78.00 86 TRP A O 1
ATOM 692 N N . ASN A 1 87 ? -8.730 -1.318 4.816 1.00 79.69 87 ASN A N 1
ATOM 693 C CA . ASN A 1 87 ? -7.286 -1.575 4.749 1.00 79.69 87 ASN A CA 1
ATOM 694 C C . ASN A 1 87 ? -6.959 -2.983 4.231 1.00 79.69 87 ASN A C 1
ATOM 696 O O . ASN A 1 87 ? -6.040 -3.140 3.432 1.00 79.69 87 ASN A O 1
ATOM 700 N N . VAL A 1 88 ? -7.717 -4.003 4.646 1.00 79.75 88 VAL A N 1
ATOM 701 C CA . VAL A 1 88 ? -7.526 -5.379 4.150 1.00 79.75 88 VAL A CA 1
ATOM 702 C C . VAL A 1 88 ? -7.856 -5.473 2.659 1.00 79.75 88 VAL A C 1
ATOM 704 O O . VAL A 1 88 ? -7.117 -6.101 1.904 1.00 79.75 88 VAL A O 1
ATOM 707 N N . LEU A 1 89 ? -8.930 -4.811 2.225 1.00 81.62 89 LEU A N 1
ATOM 708 C CA . LEU A 1 89 ? -9.350 -4.785 0.825 1.00 81.62 89 LEU A CA 1
ATOM 709 C C . LEU A 1 89 ? -8.320 -4.074 -0.066 1.00 81.62 89 LEU A C 1
ATOM 711 O O . LEU A 1 89 ? -7.940 -4.610 -1.103 1.00 81.62 89 LEU A O 1
ATOM 715 N N . VAL A 1 90 ? -7.800 -2.924 0.373 1.00 81.62 90 VAL A N 1
ATOM 716 C CA . VAL A 1 90 ? -6.688 -2.232 -0.300 1.00 81.62 90 VAL A CA 1
ATOM 717 C C . VAL A 1 90 ? -5.449 -3.122 -0.362 1.00 81.62 90 VAL A C 1
ATOM 719 O O . VAL A 1 90 ? -4.834 -3.226 -1.417 1.00 81.62 90 VAL A O 1
ATOM 722 N N . GLY A 1 91 ? -5.113 -3.819 0.729 1.00 80.56 91 GLY A N 1
ATOM 723 C CA . GLY A 1 91 ? -3.997 -4.764 0.757 1.00 80.56 91 GLY A CA 1
ATOM 724 C C . GLY A 1 91 ? -4.124 -5.862 -0.301 1.00 80.56 91 GLY A C 1
ATOM 725 O O . GLY A 1 91 ? -3.170 -6.131 -1.028 1.00 80.56 91 GLY A O 1
ATOM 726 N N . PHE A 1 92 ? -5.314 -6.450 -0.435 1.00 84.00 92 PHE A N 1
ATOM 727 C CA . PHE A 1 92 ? -5.582 -7.478 -1.440 1.00 84.00 92 PHE A CA 1
ATOM 728 C C . PHE A 1 92 ? -5.472 -6.935 -2.871 1.00 84.00 92 PHE A C 1
ATOM 730 O O . PHE A 1 92 ? -4.830 -7.559 -3.716 1.00 84.00 92 PHE A O 1
ATOM 737 N N . ILE A 1 93 ? -6.028 -5.746 -3.129 1.00 86.12 93 ILE A N 1
ATOM 738 C CA . ILE A 1 93 ? -5.928 -5.081 -4.435 1.00 86.12 93 ILE A CA 1
ATOM 739 C C . ILE A 1 93 ? -4.464 -4.802 -4.782 1.00 86.12 93 ILE A C 1
ATOM 741 O O . ILE A 1 93 ? -4.033 -5.139 -5.882 1.00 86.12 93 ILE A O 1
ATOM 745 N N . SER A 1 94 ? -3.675 -4.265 -3.852 1.00 82.75 94 SER A N 1
ATOM 746 C CA . SER A 1 94 ? -2.256 -3.983 -4.088 1.00 82.75 94 SER A CA 1
ATOM 747 C C . SER A 1 94 ? -1.461 -5.245 -4.420 1.00 82.75 94 SER A C 1
ATOM 749 O O . SER A 1 94 ? -0.700 -5.246 -5.384 1.00 82.75 94 SER A O 1
ATOM 751 N N . VAL A 1 95 ? -1.668 -6.340 -3.678 1.00 82.75 95 VAL A N 1
ATOM 752 C CA . VAL A 1 95 ? -1.017 -7.629 -3.971 1.00 82.75 95 VAL A CA 1
ATOM 753 C C . VAL A 1 95 ? -1.436 -8.141 -5.348 1.00 82.75 95 VAL A C 1
ATOM 755 O O . VAL A 1 95 ? -0.580 -8.524 -6.141 1.00 82.75 95 VAL A O 1
ATOM 758 N N . SER A 1 96 ? -2.729 -8.080 -5.678 1.00 84.50 96 SER A N 1
ATOM 759 C CA . SER A 1 96 ? -3.221 -8.485 -6.998 1.00 84.50 96 SER A CA 1
ATOM 760 C C . SER A 1 96 ? -2.650 -7.627 -8.135 1.00 84.50 96 SER A C 1
ATOM 762 O O . SER A 1 96 ? -2.329 -8.157 -9.197 1.00 84.50 96 SER A O 1
ATOM 764 N N . GLY A 1 97 ? -2.454 -6.325 -7.904 1.00 82.44 97 GLY A N 1
ATOM 765 C CA . GLY A 1 97 ? -1.865 -5.397 -8.864 1.00 82.44 97 GLY A CA 1
ATOM 766 C C . GLY A 1 97 ? -0.391 -5.691 -9.121 1.00 82.44 97 GLY A C 1
ATOM 767 O O . GLY A 1 97 ? 0.018 -5.748 -10.275 1.00 82.44 97 GLY A O 1
ATOM 768 N N . ILE A 1 98 ? 0.387 -5.961 -8.070 1.00 79.06 98 ILE A N 1
ATOM 769 C CA . ILE A 1 98 ? 1.805 -6.337 -8.193 1.00 79.06 98 ILE A CA 1
ATOM 770 C C . ILE A 1 98 ? 1.944 -7.678 -8.921 1.00 79.06 98 ILE A C 1
ATOM 772 O O . ILE A 1 98 ? 2.777 -7.808 -9.813 1.00 79.06 98 ILE A O 1
ATOM 776 N N . ILE A 1 99 ? 1.104 -8.660 -8.582 1.00 82.19 99 ILE A N 1
ATOM 777 C CA . ILE A 1 99 ? 1.072 -9.961 -9.261 1.00 82.19 99 ILE A CA 1
ATOM 778 C C . ILE A 1 99 ? 0.719 -9.779 -10.743 1.00 82.19 99 ILE A C 1
ATOM 780 O O . ILE A 1 99 ? 1.405 -10.318 -11.604 1.00 82.19 99 ILE A O 1
ATOM 784 N N . SER A 1 100 ? -0.304 -8.980 -11.054 1.00 82.00 100 SER A N 1
ATOM 785 C CA . SER A 1 100 ? -0.692 -8.686 -12.440 1.00 82.00 100 SER A CA 1
ATOM 786 C C . SER A 1 100 ? 0.440 -7.994 -13.196 1.00 82.00 100 SER A C 1
ATOM 788 O O . SER A 1 100 ? 0.761 -8.397 -14.305 1.00 82.00 100 SER A O 1
ATOM 790 N N . TYR A 1 101 ? 1.101 -7.012 -12.581 1.00 72.50 101 TYR A N 1
ATOM 791 C CA . TYR A 1 101 ? 2.246 -6.321 -13.171 1.00 72.50 101 TYR A CA 1
ATOM 792 C C . TYR A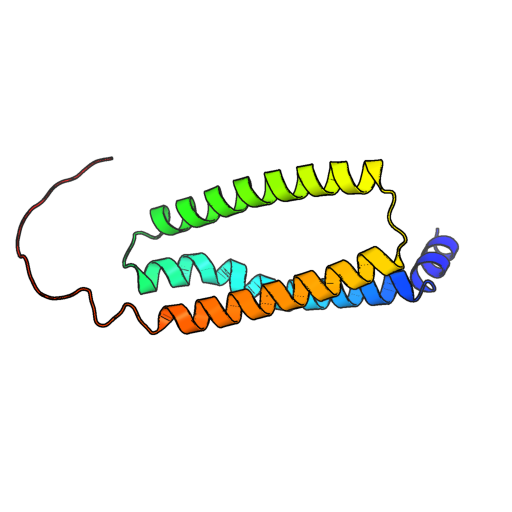 1 101 ? 3.418 -7.275 -13.444 1.00 72.50 101 TYR A C 1
ATOM 794 O O . TYR A 1 101 ? 4.046 -7.197 -14.497 1.00 72.50 101 TYR A O 1
ATOM 802 N N . ALA A 1 102 ? 3.665 -8.232 -12.544 1.00 71.75 102 ALA A N 1
ATOM 803 C CA . ALA A 1 102 ? 4.660 -9.280 -12.750 1.00 71.75 102 ALA A CA 1
ATOM 804 C C . ALA A 1 102 ? 4.309 -10.205 -13.932 1.00 71.75 102 ALA A C 1
ATOM 806 O O . ALA A 1 102 ? 5.210 -10.623 -14.654 1.00 71.75 102 ALA A O 1
ATOM 807 N N . TYR A 1 103 ? 3.021 -10.492 -14.163 1.00 69.31 103 TYR A N 1
ATOM 808 C CA . TYR A 1 103 ? 2.569 -11.276 -15.320 1.00 69.31 103 TYR A CA 1
ATOM 809 C C . TYR A 1 103 ? 2.577 -10.479 -16.635 1.00 69.31 103 TYR A C 1
ATOM 811 O O . TYR A 1 103 ? 2.935 -11.040 -17.669 1.00 69.31 103 TYR A O 1
ATOM 819 N N . LEU A 1 104 ? 2.247 -9.181 -16.612 1.00 65.06 104 LEU A N 1
ATOM 820 C CA . LEU A 1 104 ? 2.319 -8.305 -17.793 1.00 65.06 104 LEU A CA 1
ATOM 821 C C . LEU A 1 104 ? 3.758 -8.156 -18.314 1.00 65.06 104 LEU A C 1
ATOM 823 O O . LEU A 1 104 ? 3.970 -8.026 -19.515 1.00 65.06 104 LEU A O 1
ATOM 827 N N . GLY A 1 105 ? 4.755 -8.269 -17.434 1.00 56.72 105 GLY A N 1
ATOM 828 C CA . GLY A 1 105 ? 6.169 -8.307 -17.810 1.00 56.72 105 GLY A CA 1
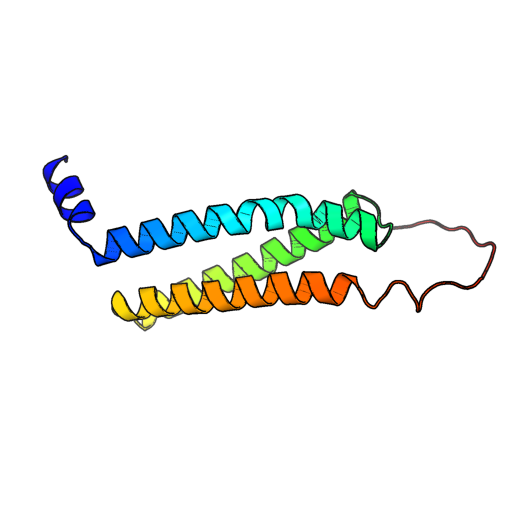ATOM 829 C C . GLY A 1 105 ? 6.591 -9.490 -18.693 1.00 56.72 105 GLY A C 1
ATOM 830 O O . GLY A 1 105 ? 7.754 -9.557 -19.080 1.00 56.72 105 GLY A O 1
ATOM 831 N N . CYS A 1 106 ? 5.692 -10.434 -19.002 1.00 52.50 106 CYS A N 1
ATOM 832 C CA . CYS A 1 106 ? 6.013 -11.644 -19.763 1.00 52.50 106 CYS A CA 1
ATOM 833 C C . CYS A 1 106 ? 5.345 -11.736 -21.151 1.00 52.50 106 CYS A C 1
ATOM 835 O O . CYS A 1 106 ? 5.461 -12.769 -21.801 1.00 52.50 106 CYS A O 1
ATOM 837 N N . SER A 1 107 ? 4.685 -10.685 -21.655 1.00 48.41 107 SER A N 1
ATOM 838 C CA . SER A 1 107 ? 3.989 -10.745 -22.961 1.00 48.41 107 SER A CA 1
ATOM 839 C C . SER A 1 107 ? 4.450 -9.742 -24.027 1.00 48.41 107 SER A C 1
ATOM 841 O O . SER A 1 107 ? 4.086 -9.899 -25.190 1.00 48.41 107 SER A O 1
ATOM 843 N N . ASP A 1 108 ? 5.294 -8.764 -23.690 1.00 49.66 108 ASP A N 1
ATOM 844 C CA . ASP A 1 108 ? 5.703 -7.704 -24.633 1.00 49.66 108 ASP A CA 1
ATOM 845 C C . ASP A 1 108 ? 7.125 -7.852 -25.200 1.00 49.66 108 ASP A C 1
ATOM 847 O O . ASP A 1 108 ? 7.607 -6.968 -25.906 1.00 49.66 108 ASP A O 1
ATOM 851 N N . MET A 1 109 ? 7.797 -8.981 -24.952 1.00 48.62 109 MET A N 1
ATOM 852 C CA . MET A 1 109 ? 9.134 -9.243 -25.511 1.00 48.62 109 MET A CA 1
ATOM 853 C C . MET A 1 109 ? 9.117 -9.957 -26.870 1.00 48.62 109 MET A C 1
ATOM 855 O O . MET A 1 109 ? 10.174 -10.088 -27.479 1.00 48.62 109 MET A O 1
ATOM 859 N N . ASP A 1 110 ? 7.949 -10.363 -27.379 1.00 44.94 110 ASP A N 1
ATOM 860 C CA . ASP A 1 110 ? 7.849 -11.081 -28.664 1.00 44.94 110 ASP A CA 1
ATOM 861 C C . ASP A 1 110 ? 7.288 -10.225 -29.820 1.00 44.94 110 ASP A C 1
ATOM 863 O O . ASP A 1 110 ? 7.315 -10.645 -30.969 1.00 44.94 110 ASP A O 1
ATOM 867 N N . ASN A 1 111 ? 6.817 -8.992 -29.566 1.00 47.53 111 ASN A N 1
ATOM 868 C CA . ASN A 1 111 ? 6.116 -8.185 -30.587 1.00 47.53 111 ASN A CA 1
ATOM 869 C C . ASN A 1 111 ? 6.769 -6.838 -30.943 1.00 47.53 111 ASN A C 1
ATOM 871 O O . ASN A 1 111 ? 6.170 -6.023 -31.649 1.00 47.53 111 ASN A O 1
ATOM 875 N N . LYS A 1 112 ? 8.010 -6.582 -30.512 1.00 46.44 112 LYS A N 1
ATOM 876 C CA . LYS A 1 112 ? 8.793 -5.430 -30.991 1.00 46.44 112 LYS A CA 1
ATOM 877 C C . LYS A 1 112 ? 10.270 -5.772 -31.170 1.00 46.44 112 LYS A C 1
ATOM 879 O O . LYS A 1 112 ? 11.083 -5.277 -30.411 1.00 46.44 112 LYS A O 1
ATOM 884 N N . ILE A 1 113 ? 10.604 -6.575 -32.180 1.00 60.59 113 ILE A N 1
ATOM 885 C CA . ILE A 1 113 ? 11.769 -6.420 -33.085 1.00 60.59 113 ILE A CA 1
ATOM 886 C C . ILE A 1 113 ? 11.449 -7.327 -34.292 1.00 60.59 113 ILE A C 1
ATOM 888 O O . ILE A 1 113 ? 11.356 -8.539 -34.117 1.00 60.59 113 ILE A O 1
ATOM 892 N N . PRO A 1 114 ? 11.233 -6.770 -35.500 1.00 48.62 114 PRO A N 1
ATOM 893 C CA . PRO A 1 114 ? 12.384 -6.580 -36.382 1.00 48.62 114 PRO A CA 1
ATOM 894 C C . PRO A 1 114 ? 12.400 -5.252 -37.165 1.00 48.62 114 PRO A C 1
ATOM 896 O O . PRO A 1 114 ? 11.426 -4.875 -37.803 1.00 48.62 114 PRO A O 1
ATOM 899 N N . LEU A 1 115 ? 13.593 -4.641 -37.182 1.00 50.16 115 LEU A N 1
ATOM 900 C CA . LEU A 1 115 ? 14.189 -3.863 -38.281 1.00 50.16 115 LEU A CA 1
ATOM 901 C C . LEU A 1 115 ? 13.520 -2.539 -38.705 1.00 50.16 115 LEU A C 1
ATOM 903 O O . LEU A 1 115 ? 12.603 -2.550 -39.512 1.00 50.16 115 LEU A O 1
ATOM 907 N N . LEU A 1 116 ? 14.146 -1.406 -38.354 1.00 44.62 116 LEU A N 1
ATOM 908 C CA . LEU A 1 116 ? 14.687 -0.487 -39.370 1.00 44.62 116 LEU A CA 1
ATOM 909 C C . LEU A 1 116 ? 16.017 0.141 -38.888 1.00 44.62 116 LEU A C 1
ATOM 911 O O . LEU A 1 116 ? 16.106 0.556 -37.731 1.00 44.62 116 LEU A O 1
ATOM 915 N N . PRO A 1 117 ? 17.059 0.182 -39.743 1.00 54.19 117 PRO A N 1
ATOM 916 C CA . PRO A 1 117 ? 18.341 0.819 -39.468 1.00 54.19 117 PRO A CA 1
ATOM 917 C C . PRO A 1 117 ? 18.326 2.301 -39.888 1.00 54.19 117 PRO A C 1
ATOM 919 O O . PRO A 1 117 ? 17.753 2.643 -40.917 1.00 54.19 117 PRO A O 1
ATOM 922 N N . ASN A 1 118 ? 19.073 3.128 -39.151 1.00 41.22 118 ASN A N 1
ATOM 923 C CA . ASN A 1 118 ? 19.411 4.536 -39.425 1.00 41.22 118 ASN A CA 1
ATOM 924 C C . ASN A 1 118 ? 18.321 5.597 -39.196 1.00 41.22 118 ASN A C 1
ATOM 926 O O . ASN A 1 118 ? 17.252 5.562 -39.795 1.00 41.22 118 ASN A O 1
ATOM 930 N N . GLY A 1 119 ? 18.686 6.619 -38.413 1.00 36.34 119 GLY A N 1
ATOM 931 C CA . GLY A 1 119 ? 17.987 7.901 -38.364 1.00 36.34 119 GLY A CA 1
ATOM 932 C C . GLY A 1 119 ? 18.109 8.597 -37.013 1.00 36.34 119 GLY A C 1
ATOM 933 O O . GLY A 1 119 ? 17.213 8.477 -36.186 1.00 36.34 119 GLY A O 1
ATOM 934 N N . ASP A 1 120 ? 19.216 9.312 -36.804 1.00 38.03 120 ASP A N 1
ATOM 935 C CA . ASP A 1 120 ? 19.364 10.362 -35.792 1.00 38.03 120 ASP A CA 1
ATOM 936 C C . ASP A 1 120 ? 18.109 11.237 -35.651 1.00 38.03 120 ASP A C 1
ATOM 938 O O . ASP A 1 120 ? 17.509 11.620 -36.656 1.00 38.03 120 ASP A O 1
ATOM 942 N N . SER A 1 121 ? 17.774 11.644 -34.423 1.00 37.41 121 SER A N 1
ATOM 943 C CA . SER A 1 121 ? 17.843 13.051 -33.975 1.00 37.41 121 SER A CA 1
ATOM 944 C C . SER A 1 121 ? 17.032 13.287 -32.690 1.00 37.41 121 SER A C 1
ATOM 946 O O . SER A 1 121 ? 15.821 13.122 -32.644 1.00 37.41 121 SER A O 1
ATOM 948 N N . SER A 1 122 ? 17.776 13.630 -31.637 1.00 37.88 122 SER A N 1
ATOM 949 C CA . SER A 1 122 ? 17.610 14.776 -30.733 1.00 37.88 122 SER A CA 1
ATOM 950 C C . SER A 1 122 ? 16.225 15.358 -30.403 1.00 37.88 122 SER A C 1
ATOM 952 O O . SER A 1 122 ? 15.418 15.639 -31.285 1.00 37.88 122 SER A O 1
ATOM 954 N N . SER A 1 123 ? 16.170 15.863 -29.158 1.00 33.97 123 SER A N 1
ATOM 955 C CA . SER A 1 123 ? 15.317 16.955 -28.623 1.00 33.97 123 SER A CA 1
ATOM 956 C C . SER A 1 123 ? 13.874 16.537 -28.302 1.00 33.97 123 SER A C 1
ATOM 958 O O . SER A 1 123 ? 13.190 15.986 -29.149 1.00 33.97 123 SER A O 1
ATOM 960 N N . GLU A 1 124 ? 13.336 16.719 -27.096 1.00 33.75 124 GLU A N 1
ATOM 961 C CA . GLU A 1 124 ? 13.567 17.718 -26.035 1.00 33.75 124 GLU A CA 1
ATOM 962 C C . GLU A 1 124 ? 13.179 17.134 -24.662 1.00 33.75 124 GLU A C 1
ATOM 964 O O . GLU A 1 124 ? 12.296 16.242 -24.630 1.00 33.75 124 GLU A O 1
#

Secondary structure (DSSP, 8-state):
-HHHHHHHHT-HHHHHHHHHHHHHHHHHHHHHHHHHHHHHHHH---HHHHHHHHHHHHHHHHHHHHHHHHHHHHHH---HHHHHHHHHHHHHHHHHHHHHHHHHTTTSSSSS------------

Sequence (124 aa):
MIKTFKRVMHNRTLMMNNFAAVFYFLGYMPYWIFLPKYIETQYRQSASASSLITGSMGLVFSAVGILLSGIVISKYKPKARSLAAWNVLVGFISVSGIISYAYLGCSDMDNKIPLLPNGDSSSE

InterPro domains:
  IPR004156 Organic anion transporter polypeptide [PF03137] (1-111)
  IPR004156 Organic anion transporter polypeptide [PTHR11388] (1-110)
  IPR036259 MFS transporter superfamily [G3DSA:1.20.1250.20] (1-115)
  IPR036259 MFS transporter superfamily [SSF103473] (3-95)

Organism: NCBI:txid50390

Foldseek 3Di:
DVVVVVVQCVPPLNVVLVVLVVVLCVVVVVVLVCQLVVCCVQVVDDSVVSCCVSVVCVVVVVVVVVVVVVVCCVPPVDDSVVVSVVSVVVSVVVVVVVVVVVVVSPPPPPPDDDDDDDDDDDDD

Radius of gyration: 21.2 Å; chains: 1; bounding box: 38×29×71 Å

pLDDT: mean 73.3, std 14.31, range [33.75, 94.44]